Protein AF-L5MFZ7-F1 (afdb_monomer_lite)

Structure (mmCIF, N/CA/C/O backbone):
data_AF-L5MFZ7-F1
#
_entry.id   AF-L5MFZ7-F1
#
loop_
_atom_site.group_PDB
_atom_site.id
_atom_site.type_symbol
_atom_site.label_atom_id
_atom_site.label_alt_id
_atom_site.label_comp_id
_atom_site.label_asym_id
_atom_site.label_entity_id
_atom_site.label_seq_id
_atom_site.pdbx_PDB_ins_code
_atom_site.Cartn_x
_atom_site.Cartn_y
_atom_site.Cartn_z
_atom_site.occupancy
_atom_site.B_iso_or_equiv
_atom_site.auth_seq_id
_atom_site.auth_comp_id
_atom_site.auth_asym_id
_atom_site.auth_atom_id
_atom_site.pdbx_PDB_model_num
ATOM 1 N N . MET A 1 1 ? 26.716 -1.208 -48.069 1.00 43.25 1 MET A N 1
ATOM 2 C CA . MET A 1 1 ? 26.872 -0.905 -46.624 1.00 43.25 1 MET A CA 1
ATOM 3 C C . MET A 1 1 ? 25.672 -0.085 -46.118 1.00 43.25 1 MET A C 1
ATOM 5 O O . MET A 1 1 ? 25.760 1.131 -46.035 1.00 43.25 1 MET A O 1
ATOM 9 N N . LYS A 1 2 ? 24.515 -0.703 -45.831 1.00 52.03 2 LYS A N 1
ATOM 10 C CA . LYS A 1 2 ? 23.326 -0.021 -45.264 1.00 52.03 2 LYS A CA 1
ATOM 11 C C . LYS A 1 2 ? 22.619 -0.984 -44.296 1.00 52.03 2 LYS A C 1
ATOM 13 O O . LYS A 1 2 ? 21.809 -1.786 -44.728 1.00 52.03 2 LYS A O 1
ATOM 18 N N . GLY A 1 3 ? 22.971 -0.966 -43.009 1.00 55.38 3 GLY A N 1
ATOM 19 C CA . GLY A 1 3 ? 22.360 -1.876 -42.016 1.00 55.38 3 GLY A CA 1
ATOM 20 C C . GLY A 1 3 ? 22.658 -1.541 -40.549 1.00 55.38 3 GLY A C 1
ATOM 21 O O . GLY A 1 3 ? 21.828 -1.750 -39.671 1.00 55.38 3 GLY A O 1
ATOM 22 N N . VAL A 1 4 ? 23.800 -0.907 -40.280 1.00 58.72 4 VAL A N 1
ATOM 23 C CA . VAL A 1 4 ? 24.248 -0.536 -38.925 1.00 58.72 4 VAL A CA 1
ATOM 24 C C . VAL A 1 4 ? 23.397 0.547 -38.211 1.00 58.72 4 VAL A C 1
ATOM 26 O O . VAL A 1 4 ? 23.186 0.410 -37.002 1.00 58.72 4 VAL A O 1
ATOM 29 N N . PRO A 1 5 ? 22.841 1.593 -38.869 1.00 65.31 5 PRO A N 1
ATOM 30 C CA . PRO A 1 5 ? 22.090 2.634 -38.151 1.00 65.31 5 PRO A CA 1
ATOM 31 C C . PRO A 1 5 ? 20.688 2.187 -37.704 1.00 65.31 5 PRO A C 1
ATOM 33 O O . PRO A 1 5 ? 20.116 2.767 -36.782 1.00 65.31 5 PRO A O 1
ATOM 36 N N . HIS A 1 6 ? 20.123 1.143 -38.319 1.00 75.69 6 HIS A N 1
ATOM 37 C CA . HIS A 1 6 ? 18.788 0.654 -37.972 1.00 75.69 6 HIS A CA 1
ATOM 38 C C . HIS A 1 6 ? 18.809 -0.164 -36.674 1.00 75.69 6 HIS A C 1
ATOM 40 O O . HIS A 1 6 ? 18.029 0.106 -35.762 1.00 75.69 6 HIS A O 1
ATOM 46 N N . GLN A 1 7 ? 19.769 -1.083 -36.529 1.00 80.62 7 GLN A N 1
ATOM 47 C CA . GLN A 1 7 ? 19.883 -1.922 -35.333 1.00 80.62 7 GLN A CA 1
ATOM 48 C C . GLN A 1 7 ? 20.178 -1.099 -34.068 1.00 80.62 7 GLN A C 1
ATOM 50 O O . GLN A 1 7 ? 19.630 -1.366 -32.998 1.00 80.62 7 GLN A O 1
ATOM 55 N N . THR A 1 8 ? 21.029 -0.075 -34.173 1.00 84.88 8 THR A N 1
ATOM 56 C CA . THR A 1 8 ? 21.364 0.818 -33.050 1.00 84.88 8 THR A CA 1
ATOM 57 C C . THR A 1 8 ? 20.182 1.702 -32.653 1.00 84.88 8 THR A C 1
ATOM 59 O O . THR A 1 8 ? 19.918 1.874 -31.460 1.00 84.88 8 THR A O 1
ATOM 62 N N . ARG A 1 9 ? 19.409 2.192 -33.631 1.00 88.06 9 ARG A N 1
ATOM 63 C CA . ARG A 1 9 ? 18.158 2.924 -33.393 1.00 88.06 9 ARG A CA 1
ATOM 64 C C . ARG A 1 9 ? 17.109 2.049 -32.708 1.00 88.06 9 ARG A C 1
ATOM 66 O O . ARG A 1 9 ? 16.516 2.488 -31.726 1.00 88.06 9 ARG A O 1
ATOM 73 N N . LEU A 1 10 ? 16.923 0.807 -33.158 1.00 89.81 10 LEU A N 1
ATOM 74 C CA . LEU A 1 10 ? 15.997 -0.144 -32.532 1.00 89.81 10 LEU A CA 1
ATOM 75 C C . LEU A 1 10 ? 16.381 -0.448 -31.076 1.00 89.81 10 LEU A C 1
ATOM 77 O O . LEU A 1 10 ? 15.524 -0.403 -30.194 1.00 89.81 10 LEU A O 1
ATOM 81 N N . LYS A 1 11 ? 17.672 -0.669 -30.794 1.00 92.19 11 LYS A N 1
ATOM 82 C CA . LYS A 1 11 ? 18.171 -0.865 -29.420 1.00 92.19 11 LYS A CA 1
ATOM 83 C C . LYS A 1 11 ? 17.906 0.350 -28.527 1.00 92.19 11 LYS A C 1
ATOM 85 O O . LYS A 1 11 ? 17.533 0.185 -27.366 1.00 92.19 11 LYS A O 1
ATOM 90 N N . ARG A 1 12 ? 18.064 1.568 -29.057 1.00 92.62 12 ARG A N 1
ATOM 91 C CA . ARG A 1 12 ? 17.771 2.808 -28.322 1.00 92.62 12 ARG A CA 1
ATOM 92 C C . ARG A 1 12 ? 16.287 2.910 -27.964 1.00 92.62 12 ARG A C 1
ATOM 94 O O . ARG A 1 12 ? 15.968 3.121 -26.799 1.00 92.62 12 ARG A O 1
ATOM 101 N N . ILE A 1 13 ? 15.404 2.657 -28.930 1.00 93.50 13 ILE A N 1
ATOM 102 C CA . ILE A 1 13 ? 13.947 2.664 -28.723 1.00 93.50 13 ILE A CA 1
ATOM 103 C C . ILE A 1 13 ? 13.538 1.616 -27.678 1.00 93.50 13 ILE A C 1
ATOM 105 O O . ILE A 1 13 ? 12.734 1.907 -26.795 1.00 93.50 13 ILE A O 1
ATOM 109 N N . ALA A 1 14 ? 14.108 0.409 -27.727 1.00 95.25 14 ALA A N 1
ATOM 110 C CA . ALA A 1 14 ? 13.829 -0.629 -26.735 1.00 95.25 14 ALA A CA 1
ATOM 111 C C . ALA A 1 14 ? 14.246 -0.200 -25.316 1.00 95.25 14 ALA A C 1
ATOM 113 O O . ALA A 1 14 ? 13.482 -0.369 -24.366 1.00 95.25 14 ALA A O 1
ATOM 114 N N . LYS A 1 15 ? 15.424 0.424 -25.174 1.00 96.06 15 LYS A N 1
ATOM 115 C CA . LYS A 1 15 ? 15.910 0.952 -23.890 1.00 96.06 15 LYS A CA 1
ATOM 116 C C . LYS A 1 15 ? 15.012 2.067 -23.350 1.00 96.06 15 LYS A C 1
ATOM 118 O O . LYS A 1 15 ? 14.724 2.096 -22.155 1.00 96.06 15 LYS A O 1
ATOM 123 N N . GLU A 1 16 ? 14.552 2.966 -24.216 1.00 96.25 16 GLU A N 1
ATOM 124 C CA . GLU A 1 16 ? 13.608 4.025 -23.845 1.00 96.25 16 GLU A CA 1
ATOM 125 C C . GLU A 1 16 ? 12.273 3.445 -23.377 1.00 96.25 16 GLU A C 1
ATOM 127 O O . GLU A 1 16 ? 11.800 3.816 -22.305 1.00 96.25 16 GLU A O 1
ATOM 132 N N . ARG A 1 17 ? 11.709 2.475 -24.107 1.00 97.19 17 ARG A N 1
ATOM 133 C CA . ARG A 1 17 ? 10.481 1.773 -23.697 1.00 97.19 17 ARG A CA 1
ATOM 134 C C . ARG A 1 17 ? 10.636 1.116 -22.332 1.00 97.19 17 ARG A C 1
ATOM 136 O O . ARG A 1 17 ? 9.795 1.328 -21.464 1.00 97.19 17 ARG A O 1
ATOM 143 N N . GLN A 1 18 ? 11.733 0.392 -22.106 1.00 97.69 18 GLN A N 1
ATOM 144 C CA . GLN A 1 18 ? 11.990 -0.238 -20.811 1.00 97.69 18 GLN A CA 1
ATOM 145 C C . GLN A 1 18 ? 12.076 0.794 -19.684 1.00 97.69 18 GLN A C 1
ATOM 147 O O . GLN A 1 18 ? 11.512 0.586 -18.612 1.00 97.69 18 GLN A O 1
ATOM 152 N N . LYS A 1 19 ? 12.741 1.932 -19.924 1.00 97.88 19 LYS A N 1
ATOM 153 C CA . LYS A 1 19 ? 12.803 3.028 -18.952 1.00 97.88 19 LYS A CA 1
ATOM 154 C C . LYS A 1 19 ? 11.402 3.545 -18.615 1.00 97.88 19 LYS A C 1
ATOM 156 O O . LYS A 1 19 ? 11.099 3.708 -17.437 1.00 97.88 19 LYS A O 1
ATOM 161 N N . GLN A 1 20 ? 10.551 3.758 -19.620 1.00 98.06 20 GLN A N 1
ATOM 162 C CA . GLN A 1 20 ? 9.176 4.218 -19.403 1.00 98.06 20 GLN A CA 1
ATOM 163 C C . GLN A 1 20 ? 8.348 3.201 -18.614 1.00 98.06 20 GLN A C 1
ATOM 165 O O . GLN A 1 20 ? 7.674 3.585 -17.659 1.00 98.06 20 GLN A O 1
ATOM 170 N N . TYR A 1 21 ? 8.448 1.909 -18.937 1.00 98.44 21 TYR A N 1
ATOM 171 C CA . TYR A 1 21 ? 7.765 0.862 -18.176 1.00 98.44 21 TYR A CA 1
ATOM 172 C C . TYR A 1 21 ? 8.244 0.798 -16.729 1.00 98.44 21 TYR A C 1
ATOM 174 O O . TYR A 1 21 ? 7.420 0.762 -15.823 1.00 98.44 21 TYR A O 1
ATOM 182 N N . ASN A 1 22 ? 9.553 0.883 -16.486 1.00 98.25 22 ASN A N 1
ATOM 183 C CA . ASN A 1 22 ? 10.091 0.908 -15.127 1.00 98.25 22 ASN A CA 1
ATOM 184 C C . ASN A 1 22 ? 9.558 2.112 -14.334 1.00 98.25 22 ASN A C 1
ATOM 186 O O . ASN A 1 22 ? 9.135 1.960 -13.189 1.00 98.25 22 ASN A O 1
ATOM 190 N N . CYS A 1 23 ? 9.526 3.301 -14.948 1.00 98.25 23 CYS A N 1
ATOM 191 C CA . CYS A 1 23 ? 8.950 4.492 -14.327 1.00 98.25 23 CYS A CA 1
ATOM 192 C C . CYS A 1 23 ? 7.452 4.325 -14.033 1.00 98.25 23 CYS A C 1
ATOM 194 O O . CYS A 1 23 ? 6.987 4.749 -12.975 1.00 98.25 23 CYS A O 1
ATOM 196 N N . LEU A 1 24 ? 6.696 3.706 -14.942 1.00 98.38 24 LEU A N 1
ATOM 197 C CA . LEU A 1 24 ? 5.270 3.450 -14.755 1.00 98.38 24 LEU A CA 1
ATOM 198 C C . LEU A 1 24 ? 5.020 2.461 -13.611 1.00 98.38 24 LEU A C 1
ATOM 200 O O . LEU A 1 24 ? 4.209 2.747 -12.733 1.00 98.38 24 LEU A O 1
ATOM 204 N N . THR A 1 25 ? 5.755 1.349 -13.565 1.00 98.38 25 THR A N 1
ATOM 205 C CA . THR A 1 25 ? 5.648 0.351 -12.492 1.00 98.38 25 THR A CA 1
ATOM 206 C C . THR A 1 25 ? 5.912 0.981 -11.128 1.00 98.38 25 THR A C 1
ATOM 208 O O . THR A 1 25 ? 5.103 0.836 -10.214 1.00 98.38 25 THR A O 1
ATOM 211 N N . GLN A 1 26 ? 6.981 1.773 -11.007 1.00 98.38 26 GLN A N 1
ATOM 212 C CA . GLN A 1 26 ? 7.299 2.485 -9.765 1.00 98.38 26 GLN A CA 1
ATOM 213 C C . GLN A 1 26 ? 6.188 3.453 -9.343 1.00 98.38 26 GLN A C 1
ATOM 215 O O . GLN A 1 26 ? 5.874 3.555 -8.156 1.00 98.38 26 GLN A O 1
ATOM 220 N N . ARG A 1 27 ? 5.573 4.165 -10.299 1.00 98.56 27 ARG A N 1
ATOM 221 C CA . ARG A 1 27 ? 4.441 5.062 -10.017 1.00 98.56 27 ARG A CA 1
ATOM 222 C C . ARG A 1 27 ? 3.238 4.292 -9.486 1.00 98.56 27 ARG A C 1
ATOM 224 O O . ARG A 1 27 ? 2.714 4.675 -8.446 1.00 98.56 27 ARG A O 1
ATOM 231 N N . ILE A 1 28 ? 2.866 3.191 -10.136 1.00 98.19 28 ILE A N 1
ATOM 232 C CA . ILE A 1 28 ? 1.745 2.338 -9.716 1.00 98.19 28 ILE A CA 1
ATOM 233 C C . ILE A 1 28 ? 1.989 1.779 -8.310 1.00 98.19 28 ILE A C 1
ATOM 235 O O . ILE A 1 28 ? 1.102 1.806 -7.458 1.00 98.19 28 ILE A O 1
ATOM 239 N N . GLU A 1 29 ? 3.197 1.297 -8.026 1.00 97.88 29 GLU A N 1
ATOM 240 C CA . GLU A 1 29 ? 3.544 0.800 -6.692 1.00 97.88 29 GLU A CA 1
ATOM 241 C C . GLU A 1 29 ? 3.477 1.895 -5.628 1.00 97.88 29 GLU A C 1
ATOM 243 O O . GLU A 1 29 ? 2.965 1.668 -4.526 1.00 97.88 29 GLU A O 1
ATOM 248 N N . ARG A 1 30 ? 3.976 3.093 -5.947 1.00 98.12 30 ARG A N 1
ATOM 249 C CA . ARG A 1 30 ? 3.924 4.241 -5.039 1.00 98.12 30 ARG A CA 1
ATOM 250 C C . ARG A 1 30 ? 2.485 4.663 -4.769 1.00 98.12 30 ARG A C 1
ATOM 252 O O . ARG A 1 30 ? 2.143 4.889 -3.612 1.00 98.12 30 ARG A O 1
ATOM 259 N N . GLU A 1 31 ? 1.649 4.723 -5.798 1.00 97.81 31 GLU A N 1
ATOM 260 C CA . GLU A 1 31 ? 0.227 5.046 -5.681 1.00 97.81 31 GLU A CA 1
ATOM 261 C C . GLU A 1 31 ? -0.503 4.036 -4.791 1.00 97.81 31 GLU A C 1
ATOM 263 O O . GLU A 1 31 ? -1.170 4.433 -3.838 1.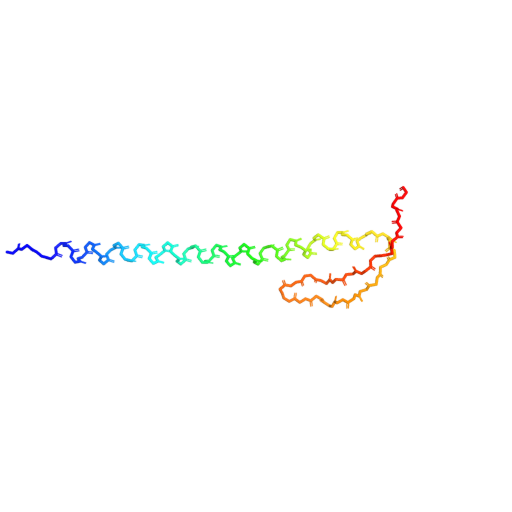00 97.81 31 GLU A O 1
ATOM 268 N N . ARG A 1 32 ? -0.281 2.731 -5.000 1.00 96.81 32 ARG A N 1
ATOM 269 C CA . ARG A 1 32 ? -0.841 1.670 -4.144 1.00 96.81 32 ARG A CA 1
ATOM 270 C C . ARG A 1 32 ? -0.434 1.830 -2.678 1.00 96.81 32 ARG A C 1
ATOM 272 O O . ARG A 1 32 ? -1.280 1.724 -1.793 1.00 96.81 32 ARG A O 1
ATOM 279 N N . LYS A 1 33 ? 0.844 2.116 -2.400 1.00 96.75 33 LYS A N 1
ATOM 280 C CA . LYS A 1 33 ? 1.33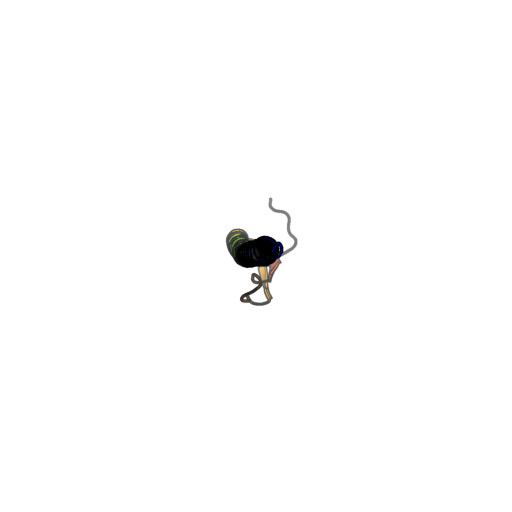5 2.339 -1.026 1.00 96.75 33 LYS A CA 1
ATOM 281 C C . LYS A 1 33 ? 0.695 3.573 -0.390 1.00 96.75 33 LYS A C 1
ATOM 283 O O . LYS A 1 33 ? 0.243 3.514 0.752 1.00 96.75 33 LYS A O 1
ATOM 288 N N . LEU A 1 34 ? 0.630 4.680 -1.129 1.00 97.38 34 LEU A N 1
ATOM 289 C CA . LEU A 1 34 ? 0.019 5.922 -0.654 1.00 97.38 34 LEU A CA 1
A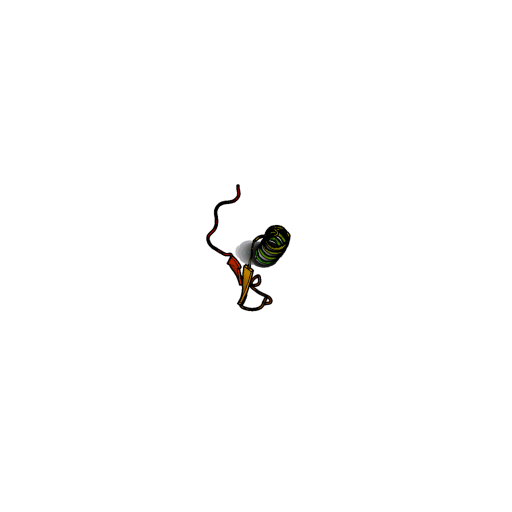TOM 290 C C . LEU A 1 34 ? -1.481 5.767 -0.412 1.00 97.38 34 LEU A C 1
ATOM 292 O O . LEU A 1 34 ? -1.986 6.289 0.578 1.00 97.38 34 LEU A O 1
ATOM 296 N N . PHE A 1 35 ? -2.177 5.003 -1.249 1.00 97.44 35 PHE A N 1
ATOM 297 C CA . PHE A 1 35 ? -3.594 4.704 -1.075 1.00 97.44 35 PHE A CA 1
ATOM 298 C C . PHE A 1 35 ? -3.869 4.014 0.267 1.00 97.44 35 PHE A C 1
ATOM 300 O O . PHE A 1 35 ? -4.733 4.453 1.026 1.00 97.44 35 PHE A O 1
ATOM 307 N N . VAL A 1 36 ? -3.076 2.999 0.624 1.00 97.19 36 VAL A N 1
ATOM 308 C CA . VAL A 1 36 ? -3.195 2.320 1.926 1.00 97.19 36 VAL A CA 1
ATOM 309 C C . VAL A 1 36 ? -2.900 3.278 3.086 1.00 97.19 36 VAL A C 1
ATOM 311 O O . VAL A 1 36 ? -3.608 3.264 4.094 1.00 97.19 36 VAL A O 1
ATOM 314 N N . ILE A 1 37 ? -1.889 4.144 2.958 1.00 97.00 37 ILE A N 1
ATOM 315 C CA . ILE A 1 37 ? -1.572 5.161 3.976 1.00 97.00 37 ILE A CA 1
ATOM 316 C C . ILE A 1 37 ? -2.743 6.135 4.154 1.00 97.00 37 ILE A C 1
ATOM 318 O O . ILE A 1 37 ? -3.149 6.400 5.287 1.00 97.00 37 ILE A O 1
ATOM 322 N N . ALA A 1 38 ? -3.323 6.626 3.059 1.00 97.69 38 ALA A N 1
ATOM 323 C CA . ALA A 1 38 ? -4.472 7.524 3.092 1.00 97.69 38 ALA A CA 1
ATOM 324 C C . ALA A 1 38 ? -5.678 6.869 3.785 1.00 97.69 38 ALA A C 1
ATOM 326 O O . ALA A 1 38 ? -6.281 7.478 4.669 1.00 97.69 38 ALA A O 1
ATOM 327 N N . GLN A 1 39 ? -5.971 5.601 3.477 1.00 97.00 39 GLN A N 1
ATOM 328 C CA . GLN A 1 39 ? -7.020 4.839 4.161 1.00 97.00 39 GLN A CA 1
ATOM 329 C C . GLN A 1 39 ? -6.759 4.695 5.664 1.00 97.00 39 GLN A C 1
ATOM 331 O O . GLN A 1 39 ? -7.678 4.847 6.470 1.00 97.00 39 GLN A O 1
ATOM 336 N N . LYS A 1 40 ? -5.511 4.426 6.067 1.00 96.12 40 LYS A N 1
ATOM 337 C CA . LYS A 1 40 ? -5.125 4.337 7.484 1.00 96.12 40 LYS A CA 1
ATOM 338 C C . LYS A 1 40 ? -5.310 5.671 8.203 1.00 96.12 40 LYS A C 1
ATOM 340 O O . LYS A 1 40 ? -5.828 5.688 9.318 1.00 96.12 40 LYS A O 1
ATOM 345 N N . ILE A 1 41 ? -4.938 6.782 7.568 1.00 96.50 41 ILE A N 1
ATOM 346 C CA . ILE A 1 41 ? -5.153 8.130 8.108 1.00 96.50 41 ILE A CA 1
ATOM 347 C C . ILE A 1 41 ? -6.649 8.410 8.259 1.00 96.50 41 ILE A C 1
ATOM 349 O O . ILE A 1 41 ? -7.070 8.855 9.325 1.00 96.50 41 ILE A O 1
ATOM 353 N N . GLN A 1 42 ? -7.456 8.114 7.237 1.00 95.25 42 GLN A N 1
ATOM 354 C CA . GLN A 1 42 ? -8.902 8.322 7.302 1.00 95.25 42 GLN A CA 1
ATOM 355 C C . GLN A 1 42 ? -9.538 7.477 8.406 1.00 95.25 42 GLN A C 1
ATOM 357 O O . GLN A 1 42 ? -10.259 8.010 9.241 1.00 95.25 42 GLN A O 1
ATOM 362 N N . THR A 1 43 ? -9.167 6.200 8.498 1.00 94.12 43 THR A N 1
ATOM 363 C CA . THR A 1 43 ? -9.639 5.316 9.570 1.00 94.12 43 THR A CA 1
ATOM 364 C C . THR A 1 43 ? -9.308 5.908 10.940 1.00 94.12 43 THR A C 1
ATOM 366 O O . THR A 1 43 ? -10.167 5.955 11.810 1.00 94.12 43 THR A O 1
ATOM 369 N N . ARG A 1 44 ? -8.088 6.425 11.150 1.00 94.12 44 ARG A N 1
ATOM 370 C CA . ARG A 1 44 ? -7.721 7.089 12.414 1.00 94.12 44 ARG A CA 1
ATOM 371 C C . ARG A 1 44 ? -8.599 8.304 12.702 1.00 94.12 44 ARG A C 1
ATOM 373 O O . ARG A 1 44 ? -9.007 8.454 13.848 1.00 94.12 44 ARG A O 1
ATOM 380 N N . LYS A 1 45 ? -8.922 9.124 11.695 1.00 94.44 45 LYS A N 1
ATOM 381 C CA . LYS A 1 45 ? -9.864 10.248 11.846 1.00 94.44 45 LYS A CA 1
ATOM 382 C C . LYS A 1 45 ? -11.247 9.758 12.269 1.00 94.44 45 LYS A C 1
ATOM 384 O O . LYS A 1 45 ? -11.803 10.286 13.225 1.00 94.44 45 LYS A O 1
ATOM 389 N N . ASP A 1 46 ? -11.760 8.712 11.629 1.00 91.19 46 ASP A N 1
ATOM 390 C CA . ASP A 1 46 ? -13.069 8.137 11.957 1.00 91.19 46 ASP A CA 1
ATOM 391 C C . ASP A 1 46 ? -13.092 7.550 13.380 1.00 91.19 46 ASP A C 1
ATOM 393 O O . ASP A 1 46 ? -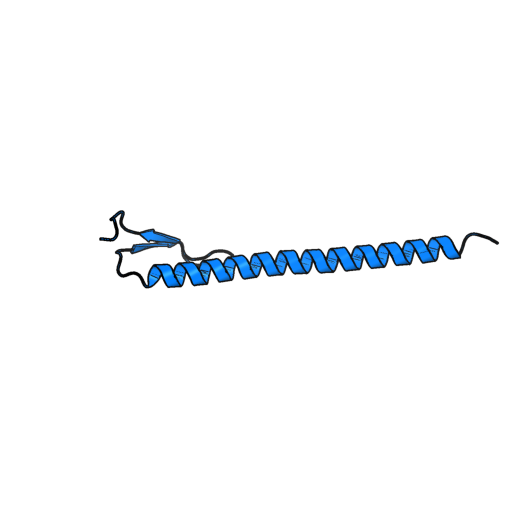14.104 7.609 14.077 1.00 91.19 46 ASP A O 1
ATOM 397 N N . LEU A 1 47 ? -11.960 7.022 13.858 1.00 92.00 47 LEU A N 1
ATOM 398 C CA . LEU A 1 47 ? -11.819 6.502 15.221 1.00 92.00 47 LEU A CA 1
ATOM 399 C C . LEU A 1 47 ? -11.796 7.585 16.307 1.00 92.00 47 LEU A C 1
ATOM 401 O O . LEU A 1 47 ? -12.050 7.244 17.466 1.00 92.00 47 LEU A O 1
ATOM 405 N N . LEU A 1 48 ? -11.523 8.848 15.969 1.00 90.62 48 LEU A N 1
ATOM 406 C CA . LEU A 1 48 ? -11.626 9.961 16.923 1.00 90.62 48 LEU A CA 1
ATOM 407 C C . LEU A 1 48 ? -13.081 10.252 17.311 1.00 90.62 48 LEU A C 1
ATOM 409 O O . LEU A 1 48 ? -13.333 10.874 18.342 1.00 90.62 48 LEU A O 1
ATOM 413 N N . ASP A 1 49 ? -14.044 9.770 16.525 1.00 85.44 49 ASP A N 1
ATOM 414 C CA . ASP A 1 49 ? -15.456 9.865 16.861 1.00 85.44 49 ASP A CA 1
ATOM 415 C C . ASP A 1 49 ? -15.787 9.033 18.115 1.00 85.44 49 ASP A C 1
ATOM 417 O O . ASP A 1 49 ? -15.340 7.889 18.279 1.00 85.44 49 ASP A O 1
ATOM 421 N N . LYS A 1 50 ? -16.613 9.601 19.001 1.00 82.62 50 LYS A N 1
ATOM 422 C CA . LYS A 1 50 ? -17.027 9.002 20.285 1.00 82.62 50 LYS A CA 1
ATOM 423 C C . LYS A 1 50 ? -18.070 7.890 20.113 1.00 82.62 50 LYS A C 1
ATOM 425 O O . LYS A 1 50 ? -18.567 7.342 21.095 1.00 82.62 50 LYS A O 1
ATOM 430 N N . THR A 1 51 ? -18.424 7.552 18.875 1.00 86.81 51 THR A N 1
ATOM 431 C CA . THR A 1 51 ? -19.313 6.435 18.553 1.00 86.81 51 THR A CA 1
ATOM 432 C C . THR A 1 51 ? -18.760 5.109 19.086 1.00 86.81 51 THR A C 1
ATOM 434 O O . THR A 1 51 ? -17.557 4.826 19.026 1.00 86.81 51 THR A O 1
ATOM 437 N N . ARG A 1 52 ? -19.655 4.271 19.629 1.00 89.56 52 ARG A N 1
ATOM 438 C CA . ARG A 1 52 ? -19.296 2.930 20.103 1.00 89.56 52 ARG A CA 1
ATOM 439 C C . ARG A 1 52 ? -18.852 2.086 18.912 1.00 89.56 52 ARG A C 1
ATOM 441 O O . ARG A 1 52 ? -19.553 1.999 17.902 1.00 89.56 52 ARG A O 1
ATOM 448 N N . LYS A 1 53 ? -17.693 1.449 19.051 1.00 91.94 53 LYS A N 1
ATOM 449 C CA . LYS A 1 53 ? -17.034 0.696 17.984 1.00 91.94 53 LYS A CA 1
ATOM 450 C C . LYS A 1 53 ? -16.318 -0.527 18.532 1.00 91.94 53 LYS A C 1
ATOM 452 O O . LYS A 1 53 ? -15.790 -0.495 19.640 1.00 91.94 53 LYS A O 1
ATOM 457 N N . VAL A 1 54 ? -16.289 -1.591 17.736 1.00 93.81 54 VAL A N 1
ATOM 458 C CA . VAL A 1 54 ? -15.581 -2.838 18.049 1.00 93.81 54 VAL A CA 1
ATOM 459 C C . VAL A 1 54 ? -14.600 -3.134 16.925 1.00 93.81 54 VAL A C 1
ATOM 461 O O . VAL A 1 54 ? -14.957 -3.076 15.748 1.00 93.81 54 VAL A O 1
ATOM 464 N N . LYS A 1 55 ? -13.349 -3.434 17.280 1.00 95.50 55 LYS A N 1
ATOM 465 C CA . LYS A 1 55 ? -12.325 -3.836 16.313 1.00 95.50 55 LYS A CA 1
ATOM 466 C C . LYS A 1 55 ? -12.607 -5.264 15.854 1.00 95.50 55 LYS A C 1
ATOM 468 O O . LYS A 1 55 ? -12.605 -6.174 16.672 1.00 95.50 55 LYS A O 1
ATOM 473 N N . VAL A 1 56 ? -12.835 -5.449 14.557 1.00 96.00 56 VAL A N 1
ATOM 474 C CA . VAL A 1 56 ? -13.164 -6.758 13.965 1.00 96.00 56 VAL A CA 1
ATOM 475 C C . VAL A 1 56 ? -11.931 -7.398 13.339 1.00 96.00 56 VAL A C 1
ATOM 477 O O . VAL A 1 56 ? -11.733 -8.602 13.453 1.00 96.00 56 VAL A O 1
ATOM 480 N N . LYS A 1 57 ? -11.074 -6.596 12.692 1.00 96.19 57 LYS A N 1
ATOM 481 C CA . LYS A 1 57 ? -9.817 -7.073 12.096 1.00 96.19 57 LYS A CA 1
ATOM 482 C C . LYS A 1 57 ? -8.651 -6.162 12.465 1.00 96.19 57 LYS A C 1
ATOM 484 O O . LYS A 1 57 ? -8.806 -4.945 12.592 1.00 96.19 57 LYS A O 1
ATOM 489 N N . LYS A 1 58 ? -7.477 -6.766 12.662 1.00 95.44 58 LYS A N 1
ATOM 490 C CA . LYS A 1 58 ? -6.228 -6.044 12.939 1.00 95.44 58 LYS A CA 1
ATOM 491 C C . LYS A 1 58 ? -5.719 -5.334 11.681 1.00 95.44 58 LYS A C 1
ATOM 493 O O . LYS A 1 58 ? -6.104 -5.672 10.567 1.00 95.44 58 LYS A O 1
ATOM 498 N N . GLU A 1 59 ? -4.896 -4.313 11.895 1.00 93.38 59 GLU A N 1
ATOM 499 C CA . GLU A 1 59 ? -4.223 -3.600 10.810 1.00 93.38 59 GLU A CA 1
ATOM 500 C C . GLU A 1 59 ? -3.177 -4.520 10.175 1.00 93.38 59 GLU A C 1
ATOM 502 O O . GLU A 1 59 ? -2.513 -5.276 10.886 1.00 93.38 59 GLU A O 1
ATOM 507 N N . THR A 1 60 ? -3.029 -4.446 8.854 1.00 95.12 60 THR A N 1
ATOM 508 C CA . THR A 1 60 ? -1.973 -5.151 8.122 1.00 95.12 60 THR A CA 1
ATOM 509 C C . THR A 1 60 ? -1.108 -4.149 7.357 1.00 95.12 60 THR A C 1
ATOM 511 O O . THR A 1 60 ? -1.374 -2.942 7.341 1.00 95.12 60 THR A O 1
ATOM 514 N N . VAL A 1 61 ? -0.051 -4.626 6.700 1.00 92.62 61 VAL A N 1
ATOM 515 C CA . VAL A 1 61 ? 0.775 -3.776 5.828 1.00 92.62 61 VAL A CA 1
ATOM 516 C C . VAL A 1 61 ? -0.059 -3.209 4.674 1.00 92.62 61 VAL A C 1
ATOM 518 O O . VAL A 1 61 ? 0.073 -2.032 4.349 1.00 92.62 61 VAL A O 1
ATOM 521 N N . ASN A 1 62 ? -0.974 -4.015 4.129 1.00 93.56 62 ASN A N 1
ATOM 522 C CA . ASN A 1 62 ? -1.717 -3.706 2.907 1.00 93.56 62 ASN A CA 1
ATOM 523 C C . ASN A 1 62 ? -3.115 -3.130 3.163 1.00 93.56 62 ASN A C 1
ATOM 525 O O . ASN A 1 62 ? -3.774 -2.707 2.219 1.00 93.56 62 ASN A O 1
ATOM 529 N N . SER A 1 63 ? -3.596 -3.126 4.408 1.00 92.19 63 SER A N 1
ATOM 530 C CA . SER A 1 63 ? -4.954 -2.680 4.725 1.00 92.19 63 SER A CA 1
ATOM 531 C C . SER A 1 63 ? -5.050 -2.004 6.096 1.00 92.19 63 SER A C 1
ATOM 533 O O . SER A 1 63 ? -4.346 -2.399 7.034 1.00 92.19 63 SER A O 1
ATOM 535 N N . PRO A 1 64 ? -5.950 -1.018 6.265 1.00 95.06 64 PRO A N 1
ATOM 536 C CA . PRO A 1 64 ? -6.279 -0.486 7.583 1.00 95.06 64 PRO A CA 1
ATOM 537 C C . PRO A 1 64 ? -6.979 -1.542 8.456 1.00 95.06 64 PRO A C 1
ATOM 539 O O . PRO A 1 64 ? -7.476 -2.561 7.968 1.00 95.06 64 PRO A O 1
ATOM 542 N N . ALA A 1 65 ? -7.026 -1.296 9.767 1.00 95.12 65 ALA A N 1
ATOM 543 C CA . ALA A 1 65 ? -7.860 -2.079 10.676 1.00 95.12 65 ALA A CA 1
ATOM 544 C C . ALA A 1 65 ? -9.350 -1.829 10.395 1.00 95.12 65 ALA A C 1
ATOM 546 O O . ALA A 1 65 ? -9.757 -0.700 10.133 1.00 95.12 65 ALA A O 1
ATOM 547 N N . ILE A 1 66 ? -10.170 -2.876 10.506 1.00 95.19 66 ILE A N 1
ATOM 548 C CA . ILE A 1 66 ? -11.614 -2.788 10.259 1.00 95.19 66 ILE A CA 1
ATOM 549 C C . ILE A 1 66 ? -12.355 -2.753 11.591 1.00 95.19 66 ILE A C 1
ATOM 551 O O . ILE A 1 66 ? -12.151 -3.611 12.459 1.00 95.19 66 ILE A O 1
ATOM 555 N N . TYR A 1 67 ? -13.247 -1.776 11.720 1.00 94.56 67 TYR A N 1
ATOM 556 C CA . TYR A 1 67 ? -14.090 -1.560 12.887 1.00 94.56 67 TYR A CA 1
ATOM 557 C C . TYR A 1 67 ? -15.560 -1.664 12.499 1.00 94.56 67 TYR A C 1
ATOM 559 O O . TYR A 1 67 ? -15.974 -1.182 11.448 1.00 94.56 67 TYR A O 1
ATOM 567 N N . LYS A 1 68 ? -16.357 -2.271 13.378 1.00 93.94 68 LYS A N 1
ATOM 568 C CA . LYS A 1 68 ? -17.815 -2.238 13.300 1.00 93.94 68 LYS A CA 1
ATOM 569 C C . LYS A 1 68 ? -18.309 -1.147 14.236 1.00 93.94 68 LYS A C 1
ATOM 571 O O . LYS A 1 68 ? -18.152 -1.255 15.454 1.00 93.94 68 LYS A O 1
ATOM 576 N N . PHE A 1 69 ? -18.873 -0.098 13.658 1.00 91.94 69 PHE A N 1
ATOM 577 C CA . PHE A 1 69 ? -19.527 0.971 14.401 1.00 91.94 69 PHE A CA 1
ATOM 578 C C . PHE A 1 69 ? -20.959 0.558 14.738 1.00 91.94 69 PHE A C 1
ATOM 580 O O . PHE A 1 69 ? -21.607 -0.159 13.972 1.00 91.94 69 PHE A O 1
ATOM 587 N N . GLN A 1 70 ? -21.455 0.990 15.896 1.00 89.94 70 GLN A N 1
ATOM 588 C CA . GLN A 1 70 ? -22.864 0.823 16.231 1.00 89.94 70 GLN A CA 1
ATOM 589 C C . GLN A 1 70 ? -23.722 1.572 15.202 1.00 89.94 70 GLN A C 1
ATOM 591 O O . GLN A 1 70 ? -23.467 2.740 14.912 1.00 89.94 70 GLN A O 1
ATOM 596 N N . SER A 1 71 ? -24.754 0.914 14.674 1.00 86.38 71 SER A N 1
ATOM 597 C CA . SER A 1 71 ? -25.717 1.517 13.752 1.00 86.38 71 SER A CA 1
ATOM 598 C C . SER A 1 71 ? -26.603 2.518 14.499 1.00 86.38 71 SER A C 1
ATOM 600 O O . SER A 1 71 ? -27.683 2.182 14.982 1.00 86.38 71 SER A O 1
ATOM 602 N N . ARG A 1 72 ? -26.119 3.751 14.648 1.00 87.06 72 ARG A N 1
ATOM 603 C CA . ARG A 1 72 ? -26.862 4.872 15.230 1.00 87.06 72 ARG A CA 1
ATOM 604 C C . ARG A 1 72 ? -26.614 6.121 14.396 1.00 87.06 72 ARG A C 1
ATOM 606 O O . ARG A 1 72 ? -25.475 6.397 14.026 1.00 87.06 72 ARG A O 1
ATOM 613 N N . ARG A 1 73 ? -27.668 6.895 14.127 1.00 83.88 73 ARG A N 1
ATOM 614 C CA . ARG A 1 73 ? -27.544 8.189 13.447 1.00 83.88 73 ARG A CA 1
ATOM 615 C C . ARG A 1 73 ? -26.758 9.162 14.335 1.00 83.88 73 ARG A C 1
ATOM 617 O O . ARG A 1 73 ? -26.945 9.182 15.555 1.00 83.88 73 ARG A O 1
ATOM 624 N N . LYS A 1 74 ? -25.886 9.964 13.724 1.00 79.44 74 LYS A N 1
ATOM 625 C CA . LYS A 1 74 ? -25.328 11.147 14.387 1.00 79.44 74 LYS A CA 1
ATOM 626 C C . LYS A 1 74 ? -26.467 12.150 14.575 1.00 79.44 74 LYS A C 1
ATOM 628 O O . LYS A 1 74 ? -27.194 12.406 13.617 1.00 79.44 74 LYS A O 1
ATOM 633 N N . ARG 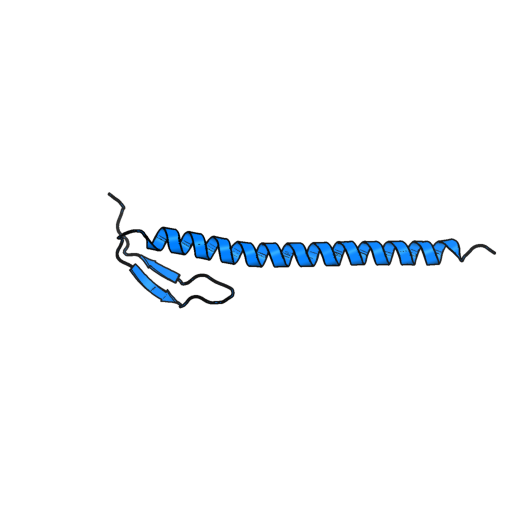A 1 75 ? -26.675 12.597 15.811 1.00 77.88 75 ARG A N 1
ATOM 634 C CA . ARG A 1 75 ? -27.654 13.641 16.113 1.00 77.88 75 ARG A CA 1
ATOM 635 C C . ARG A 1 75 ? -27.081 14.989 15.711 1.00 77.88 75 ARG A C 1
ATOM 637 O O . ARG A 1 75 ? -25.860 15.154 15.923 1.00 77.88 75 ARG A O 1
#

Foldseek 3Di:
DPDVVVVVVVVVVVVVVVVVVVVVVVVVVVVQQVVQVVQQVVVVVVVVDPFDKDFPAPQDSRHHTDIDTPPDDDD

pLDDT: mean 90.71, std 11.03, range [43.25, 98.56]

Organis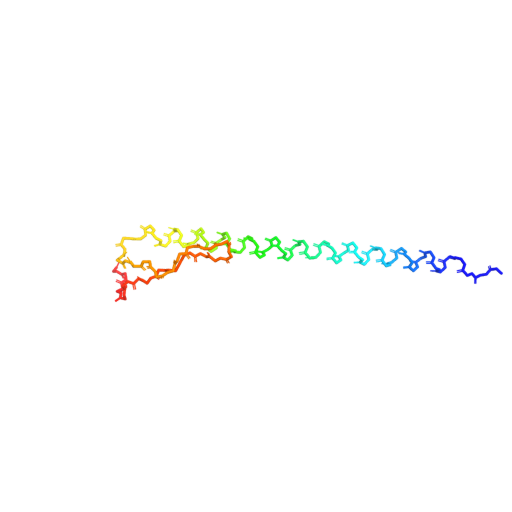m: Myotis davidii (NCBI:txid225400)

Sequence (75 aa):
MKGVPHQTRLKRIAKERQKQYNCLTQRIERERKLFVIAQKIQTRKDLLDKTRKVKVKKETVNSPAIYKFQSRRKR

InterPro domains:
  IPR007144 Small-subunit processome, Utp11 [PF03998] (9-75)
  IPR007144 Small-subunit processome, Utp11 [PTHR12838] (7-75)

Radius of gyration: 24.44 Å; chains: 1; bounding box: 54×21×67 Å

Secondary structure (DSSP, 8-state):
---HHHHHHHHHHHHHHHHHHHHHHHHHHHHHHHHHHHHHHHHHHHHTS-S-EEEEE---SSSPPEEEE------